Protein AF-A0A1V8M7V3-F1 (afdb_monomer_lite)

pLDDT: mean 75.61, std 15.65, range [42.62, 96.19]

Foldseek 3Di:
DDDDVVNVVVVQVVCVVVVHDSLVPDPPSDPDDDDDDPDPPPPPDPDDDPPVRDDVVVVVVPDPPDDDPPDDDDPDDDD

Organism: NCBI:txid1420851

Sequence (79 aa):
MQVSHETIYQWIFTDAQQGGDFFLSLVRHHKKRRKQRRSSKKRLFEVRISITEQPKIVADRVRFGDWESDTMKSVALVT

Structure (mmCIF, N/CA/C/O backbone):
data_AF-A0A1V8M7V3-F1
#
_entry.id   AF-A0A1V8M7V3-F1
#
loop_
_atom_site.group_PDB
_atom_site.id
_atom_site.type_symbol
_atom_sit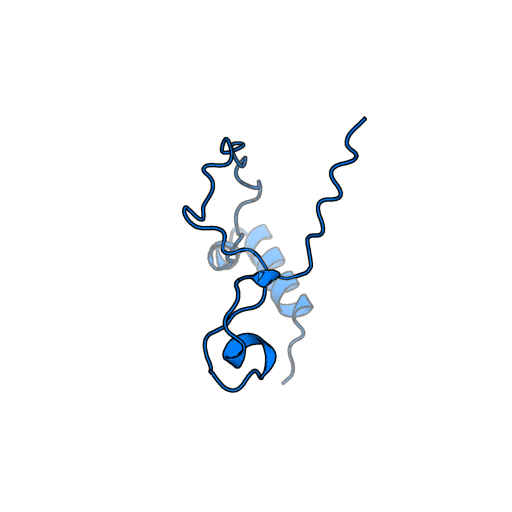e.label_atom_id
_atom_site.label_alt_id
_atom_site.label_comp_id
_atom_site.label_asym_id
_atom_site.label_entity_id
_atom_site.label_seq_id
_atom_site.pdbx_PDB_ins_code
_atom_site.Cartn_x
_atom_site.Cartn_y
_atom_site.Cartn_z
_atom_site.occupancy
_atom_site.B_iso_or_equiv
_atom_site.auth_seq_id
_atom_site.auth_comp_id
_atom_site.auth_asym_id
_atom_site.auth_atom_id
_atom_site.pdbx_PDB_model_num
ATOM 1 N N . MET A 1 1 ? -21.943 -6.250 -13.705 1.00 57.66 1 MET A N 1
ATOM 2 C CA . MET A 1 1 ? -21.770 -5.687 -12.351 1.00 57.66 1 MET A CA 1
ATOM 3 C C . MET A 1 1 ? -20.370 -5.114 -12.281 1.00 57.66 1 MET A C 1
ATOM 5 O O . MET A 1 1 ? -19.414 -5.869 -12.388 1.00 57.66 1 MET A O 1
ATOM 9 N N . GLN A 1 2 ? -20.254 -3.790 -12.253 1.00 81.44 2 GLN A N 1
ATOM 10 C CA . GLN A 1 2 ? -18.967 -3.102 -12.245 1.00 81.44 2 GLN A CA 1
ATOM 11 C C . GLN A 1 2 ? -18.739 -2.608 -10.820 1.00 81.44 2 GLN A C 1
ATOM 13 O O . GLN A 1 2 ? -19.537 -1.831 -10.305 1.00 81.44 2 GLN A O 1
ATOM 18 N N . VAL A 1 3 ? -17.706 -3.122 -10.163 1.00 85.81 3 VAL A N 1
ATOM 19 C CA . VAL A 1 3 ? -17.332 -2.695 -8.813 1.00 85.81 3 VAL A CA 1
ATOM 20 C C . VAL A 1 3 ? -16.149 -1.752 -8.964 1.00 85.81 3 VAL A C 1
ATOM 22 O O . VAL A 1 3 ? -15.171 -2.092 -9.631 1.00 85.81 3 VAL A O 1
ATOM 25 N N . SER A 1 4 ? -16.249 -0.551 -8.395 1.00 93.50 4 SER A N 1
ATOM 26 C CA . SER A 1 4 ? -15.130 0.386 -8.416 1.00 93.50 4 SER A CA 1
ATOM 27 C C . SER A 1 4 ? -14.031 -0.100 -7.469 1.00 93.50 4 SER A C 1
ATOM 29 O O . SER A 1 4 ? -14.288 -0.781 -6.473 1.00 93.50 4 SER A O 1
ATOM 31 N N . HIS A 1 5 ? -12.783 0.270 -7.751 1.00 90.44 5 HIS A N 1
ATOM 32 C CA . HIS A 1 5 ? -11.671 -0.068 -6.858 1.00 90.44 5 HIS A CA 1
ATOM 33 C C . HIS A 1 5 ? -11.854 0.551 -5.465 1.00 90.44 5 HIS A C 1
ATOM 35 O O . HIS A 1 5 ? -11.437 -0.031 -4.470 1.00 90.44 5 HIS A O 1
ATOM 41 N N . GLU A 1 6 ? -12.515 1.707 -5.383 1.00 94.69 6 GLU A N 1
ATOM 42 C CA . GLU A 1 6 ? -12.840 2.351 -4.114 1.00 94.69 6 GLU A CA 1
ATOM 43 C C . GLU A 1 6 ? -13.78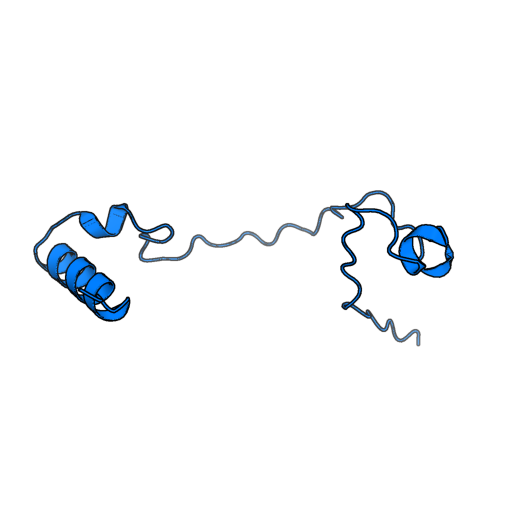7 1.496 -3.271 1.00 94.69 6 GLU A C 1
ATOM 45 O O . GLU A 1 6 ? -13.526 1.310 -2.087 1.00 94.69 6 GLU A O 1
ATOM 50 N N . THR A 1 7 ? -14.828 0.911 -3.872 1.00 94.69 7 THR A N 1
ATOM 51 C CA . THR A 1 7 ? -15.749 0.011 -3.163 1.00 94.69 7 THR A CA 1
ATOM 52 C C . THR A 1 7 ? -15.004 -1.181 -2.561 1.00 94.69 7 THR A C 1
ATOM 54 O O . THR A 1 7 ? -15.239 -1.531 -1.406 1.00 94.69 7 THR A O 1
ATOM 57 N N . ILE A 1 8 ? -14.053 -1.759 -3.303 1.00 93.06 8 ILE A N 1
ATOM 58 C CA . ILE A 1 8 ? -13.199 -2.850 -2.808 1.00 93.06 8 ILE A CA 1
ATOM 59 C C . ILE A 1 8 ? -12.377 -2.379 -1.599 1.00 93.06 8 ILE A C 1
ATOM 61 O O . ILE A 1 8 ? -12.323 -3.071 -0.584 1.00 93.06 8 ILE A O 1
ATOM 65 N N . TYR A 1 9 ? -11.766 -1.193 -1.670 1.00 92.19 9 TYR A N 1
ATOM 66 C CA . TYR A 1 9 ? -10.993 -0.655 -0.548 1.00 92.19 9 TYR A CA 1
ATOM 67 C C . TYR A 1 9 ? -11.856 -0.338 0.672 1.00 92.19 9 TYR A C 1
ATOM 69 O O . TYR A 1 9 ? -11.461 -0.674 1.785 1.00 92.19 9 TYR A O 1
ATOM 77 N N . GLN A 1 10 ? -13.030 0.267 0.481 1.00 93.19 10 GLN A N 1
ATOM 78 C CA . GLN A 1 10 ? -13.968 0.546 1.567 1.00 93.19 10 GLN A CA 1
ATOM 79 C C . GLN A 1 10 ? -14.348 -0.745 2.293 1.00 93.19 10 GLN A C 1
ATOM 81 O O . GLN A 1 10 ? -14.256 -0.797 3.514 1.00 93.19 10 GLN A O 1
ATOM 86 N N . TRP A 1 11 ? -14.665 -1.812 1.555 1.00 94.75 11 TRP A N 1
ATOM 87 C CA . TRP A 1 11 ? -14.970 -3.117 2.143 1.00 94.75 11 TRP A CA 1
ATOM 88 C C . TRP A 1 11 ? -13.816 -3.686 2.964 1.00 94.75 11 TRP A C 1
ATOM 90 O O . TRP A 1 11 ? -14.025 -4.094 4.103 1.00 94.75 11 TRP A O 1
ATOM 100 N N . ILE A 1 12 ? -12.594 -3.664 2.427 1.00 93.50 12 ILE A N 1
ATOM 101 C CA . ILE A 1 12 ? -11.409 -4.155 3.144 1.00 93.50 12 ILE A CA 1
ATOM 102 C C . ILE A 1 12 ? -11.159 -3.340 4.423 1.00 93.50 12 ILE A C 1
ATOM 104 O O . ILE A 1 12 ? -10.802 -3.903 5.457 1.00 93.50 12 ILE A O 1
ATOM 108 N N . PHE A 1 13 ? -11.352 -2.018 4.387 1.00 90.94 13 PHE A N 1
ATOM 109 C CA . PHE A 1 13 ? -11.179 -1.168 5.568 1.00 90.94 13 PHE A CA 1
ATOM 110 C C . PHE A 1 13 ? -12.298 -1.327 6.599 1.00 90.94 13 PHE A C 1
ATOM 112 O O . PHE A 1 13 ? -12.041 -1.187 7.795 1.00 90.94 13 PHE A O 1
ATOM 119 N N . THR A 1 14 ? -13.528 -1.596 6.166 1.00 95.19 14 THR A N 1
ATOM 120 C CA . THR A 1 14 ? -14.645 -1.904 7.064 1.00 95.19 14 THR A CA 1
ATOM 121 C C . THR A 1 14 ? -14.427 -3.245 7.764 1.00 95.19 14 THR A C 1
ATOM 123 O O . THR A 1 14 ? -14.570 -3.304 8.982 1.00 95.19 14 THR A O 1
ATOM 126 N N . ASP A 1 15 ? -14.004 -4.281 7.035 1.00 95.94 15 ASP A N 1
ATOM 127 C CA . ASP A 1 15 ? -13.646 -5.595 7.591 1.00 95.94 15 ASP A CA 1
ATOM 128 C C . ASP A 1 15 ? -12.521 -5.478 8.632 1.00 95.94 15 ASP A C 1
ATOM 130 O O . ASP A 1 15 ? -12.666 -5.913 9.773 1.00 95.94 15 ASP A O 1
ATOM 134 N N . ALA A 1 16 ? -11.445 -4.757 8.300 1.00 92.56 16 ALA A N 1
ATOM 135 C CA . ALA A 1 16 ? -10.331 -4.535 9.221 1.00 92.56 16 ALA A CA 1
ATOM 136 C C . ALA A 1 16 ? -10.741 -3.800 10.516 1.00 92.56 16 ALA A C 1
ATOM 138 O O . ALA A 1 16 ? -10.176 -4.058 11.579 1.00 92.56 16 ALA A O 1
ATOM 139 N N . GLN A 1 17 ? -11.724 -2.892 10.461 1.00 93.19 17 GLN A N 1
ATOM 140 C CA . GLN 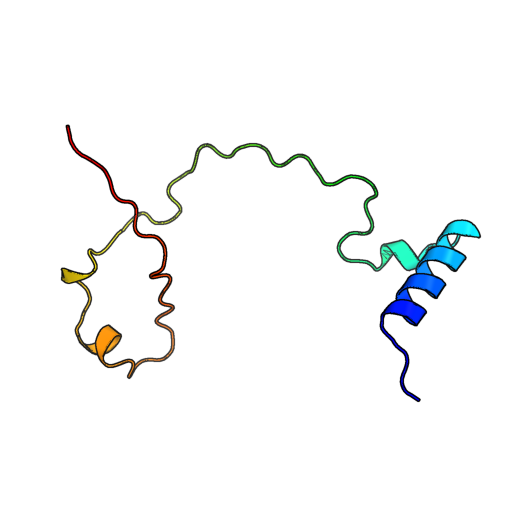A 1 17 ? -12.262 -2.222 11.657 1.00 93.19 17 GLN A CA 1
ATOM 141 C C . GLN A 1 17 ? -13.096 -3.156 12.537 1.00 93.19 17 GLN A C 1
ATOM 143 O O . GLN A 1 17 ? -13.160 -2.955 13.748 1.00 93.19 17 GLN A O 1
ATOM 148 N N . GLN A 1 18 ? -13.713 -4.174 11.940 1.00 96.19 18 GLN A N 1
ATOM 149 C CA . GLN A 1 18 ? -14.493 -5.196 12.639 1.00 96.19 18 GLN A CA 1
ATOM 150 C C . GLN A 1 18 ? -13.618 -6.341 13.175 1.00 96.19 18 GLN A C 1
ATOM 152 O O . GLN A 1 18 ? -14.134 -7.266 13.795 1.00 96.19 18 GLN A O 1
ATOM 157 N N . GLY A 1 19 ? -12.297 -6.262 12.979 1.00 94.00 19 GLY A N 1
ATOM 158 C CA . GLY A 1 19 ? -11.347 -7.292 13.395 1.00 94.00 19 GLY A CA 1
ATOM 159 C C . GLY A 1 19 ? -11.165 -8.416 12.375 1.00 94.00 19 GLY A C 1
ATOM 160 O O . GLY A 1 19 ? -10.668 -9.474 12.746 1.00 94.00 19 GLY A O 1
ATOM 161 N N . GLY A 1 20 ? -11.576 -8.203 11.124 1.00 94.94 20 GLY A N 1
ATOM 162 C CA . GLY A 1 20 ? -11.319 -9.115 10.017 1.00 94.94 20 GLY A CA 1
ATOM 163 C C . GLY A 1 20 ? -9.915 -8.977 9.421 1.00 94.94 20 GLY A C 1
ATOM 164 O O . GLY A 1 20 ? -9.165 -8.033 9.693 1.00 94.94 20 GLY A O 1
ATOM 165 N N . ASP A 1 21 ? -9.574 -9.945 8.572 1.00 95.12 21 ASP A N 1
ATOM 166 C CA . ASP A 1 21 ? -8.207 -10.199 8.114 1.00 95.12 21 ASP A CA 1
ATOM 167 C C . ASP A 1 21 ? -8.015 -9.981 6.604 1.00 95.12 21 ASP A C 1
ATOM 169 O O . ASP A 1 21 ? -6.932 -10.234 6.068 1.00 95.12 21 ASP A O 1
ATOM 173 N N . PHE A 1 22 ? -9.020 -9.480 5.874 1.00 93.62 22 PHE A N 1
ATOM 174 C CA . PHE A 1 22 ? -8.918 -9.335 4.414 1.00 93.62 22 PHE A CA 1
ATOM 175 C C . PHE A 1 22 ? -7.784 -8.416 3.972 1.00 93.62 22 PHE A C 1
ATOM 177 O O . PHE A 1 22 ? -7.186 -8.624 2.910 1.00 93.62 22 PHE A O 1
ATOM 184 N N . PHE A 1 23 ? -7.419 -7.442 4.803 1.00 91.44 23 PHE A N 1
ATOM 185 C CA . PHE A 1 23 ? -6.300 -6.551 4.524 1.00 91.44 23 PHE A CA 1
ATOM 186 C C . PHE A 1 23 ? -4.963 -7.299 4.375 1.00 91.44 23 PHE A C 1
ATOM 188 O O . PHE A 1 23 ? -4.075 -6.782 3.700 1.00 91.44 23 PHE A O 1
ATOM 195 N N . LEU A 1 24 ? -4.814 -8.516 4.923 1.00 91.81 24 LEU A N 1
ATOM 196 C CA . LEU A 1 24 ? -3.602 -9.338 4.792 1.00 91.81 24 LEU A CA 1
ATOM 197 C C . LEU A 1 24 ? -3.318 -9.767 3.348 1.00 91.81 24 LEU A C 1
ATOM 199 O O . LEU A 1 24 ? -2.161 -9.996 2.994 1.00 91.81 24 LEU A O 1
ATOM 203 N N . SER A 1 25 ? -4.349 -9.824 2.501 1.00 90.25 25 SER A N 1
ATOM 204 C CA . SER A 1 25 ? -4.210 -10.150 1.076 1.00 90.25 25 SER A CA 1
ATOM 205 C C . SER A 1 25 ? -3.609 -9.003 0.248 1.00 90.25 25 SER A C 1
ATOM 207 O O . SER A 1 25 ? -3.190 -9.204 -0.894 1.00 90.25 25 SER A O 1
ATOM 209 N N . LEU A 1 26 ? -3.504 -7.795 0.816 1.00 89.25 26 LEU A N 1
ATOM 210 C CA . LEU A 1 26 ? -2.880 -6.657 0.153 1.00 89.25 26 LEU A CA 1
ATOM 211 C C . LEU A 1 26 ? -1.353 -6.809 0.105 1.00 89.25 26 LEU A C 1
ATOM 213 O O . LEU A 1 26 ? -0.687 -7.030 1.118 1.00 89.25 26 LEU A O 1
ATOM 217 N N . VAL A 1 27 ? -0.772 -6.515 -1.065 1.00 87.06 27 VAL A N 1
ATOM 218 C CA . VAL A 1 27 ? 0.691 -6.479 -1.296 1.00 87.06 27 VAL A CA 1
ATOM 219 C C . VAL A 1 27 ? 1.421 -5.583 -0.286 1.00 87.06 27 VAL A C 1
ATOM 221 O O . VAL A 1 27 ? 2.591 -5.793 0.026 1.00 87.06 27 VAL A O 1
ATOM 224 N N . ARG A 1 28 ? 0.740 -4.554 0.227 1.00 84.50 28 ARG A N 1
ATOM 225 C CA . ARG A 1 28 ? 1.265 -3.625 1.233 1.00 84.50 28 ARG A CA 1
ATOM 226 C C . ARG A 1 28 ? 0.327 -3.517 2.433 1.00 84.50 28 ARG A C 1
ATOM 228 O O . ARG A 1 28 ? -0.037 -2.415 2.822 1.00 84.50 28 ARG A O 1
ATOM 235 N N . HIS A 1 29 ? -0.036 -4.650 3.031 1.00 86.81 29 HIS A N 1
ATOM 236 C CA . HIS A 1 29 ? -0.880 -4.682 4.233 1.00 86.81 29 HIS A CA 1
ATOM 237 C C . HIS A 1 29 ? -0.239 -4.004 5.462 1.00 86.81 29 HIS A C 1
ATOM 239 O O . HIS A 1 29 ? -0.914 -3.671 6.433 1.00 86.81 29 HIS A O 1
ATOM 245 N N . HIS A 1 30 ? 1.083 -3.808 5.462 1.00 84.88 30 HIS A N 1
ATOM 246 C CA . HIS A 1 30 ? 1.797 -3.260 6.613 1.00 84.88 30 HIS A CA 1
ATOM 247 C C . HIS A 1 30 ? 1.481 -1.771 6.835 1.00 84.88 30 HIS A C 1
ATOM 249 O O . HIS A 1 30 ? 1.724 -0.938 5.962 1.00 84.88 30 HIS A O 1
ATOM 255 N N . LYS A 1 31 ? 1.089 -1.406 8.065 1.00 82.38 31 LYS A N 1
ATOM 256 C CA . LYS A 1 31 ? 0.836 -0.007 8.472 1.00 82.38 31 LYS A CA 1
ATOM 257 C C . LYS A 1 31 ? 2.051 0.914 8.302 1.00 82.38 31 LYS A C 1
ATOM 259 O O . LYS A 1 31 ? 1.906 2.113 8.085 1.00 82.38 31 LYS A O 1
ATOM 264 N N . LYS A 1 32 ? 3.264 0.371 8.438 1.00 86.31 32 LYS A N 1
ATOM 265 C CA . LYS A 1 32 ? 4.518 1.120 8.295 1.00 86.31 32 LYS A CA 1
ATOM 266 C C . LYS A 1 32 ? 5.352 0.524 7.173 1.00 86.31 32 LYS A C 1
ATOM 268 O O . LYS A 1 32 ? 5.609 -0.678 7.144 1.00 86.31 32 LYS A O 1
ATOM 273 N N . ARG A 1 33 ? 5.846 1.383 6.280 1.00 83.56 33 ARG A N 1
ATOM 274 C CA . ARG A 1 33 ? 6.819 0.983 5.261 1.00 83.56 33 ARG A CA 1
ATOM 275 C C . ARG A 1 33 ? 8.119 0.555 5.942 1.00 83.56 33 ARG A C 1
ATOM 277 O O . ARG A 1 33 ? 8.662 1.287 6.771 1.00 83.56 33 ARG A O 1
ATOM 284 N N . ARG A 1 34 ? 8.657 -0.606 5.556 1.00 83.62 34 ARG A N 1
ATOM 285 C CA . ARG A 1 34 ? 9.983 -1.052 6.006 1.00 83.62 34 ARG A CA 1
ATOM 286 C C . ARG A 1 34 ? 11.032 0.004 5.641 1.00 83.62 34 ARG A C 1
ATOM 288 O O . ARG A 1 34 ? 11.110 0.429 4.487 1.00 83.62 34 ARG A O 1
ATOM 295 N N . LYS A 1 35 ? 11.860 0.401 6.615 1.00 84.38 35 LYS A N 1
ATOM 296 C CA . LYS A 1 35 ? 12.976 1.333 6.397 1.00 84.38 35 LYS A CA 1
ATOM 297 C C . LYS A 1 35 ? 13.919 0.750 5.343 1.00 84.38 35 LYS A C 1
ATOM 299 O O . LYS A 1 35 ? 14.533 -0.293 5.566 1.00 84.38 35 LYS A O 1
ATOM 304 N N . GLN A 1 36 ? 14.035 1.423 4.201 1.00 80.88 36 GLN A N 1
ATOM 305 C CA . GLN A 1 36 ? 15.024 1.069 3.188 1.00 80.88 36 GLN A CA 1
ATOM 306 C C . GLN A 1 36 ? 16.398 1.491 3.714 1.00 80.88 36 GLN A C 1
ATOM 308 O O . GLN A 1 36 ? 16.644 2.673 3.959 1.00 80.88 36 GLN A O 1
ATOM 313 N N . ARG A 1 37 ? 17.292 0.525 3.948 1.00 78.69 37 ARG A N 1
ATOM 314 C CA . ARG A 1 37 ? 18.700 0.838 4.210 1.00 78.69 37 ARG A CA 1
ATOM 315 C C . ARG A 1 37 ? 19.261 1.438 2.922 1.00 78.69 37 ARG A C 1
ATOM 317 O O . ARG A 1 37 ? 19.058 0.859 1.857 1.00 78.69 37 ARG A O 1
ATOM 324 N N . ARG A 1 38 ? 19.938 2.590 3.006 1.00 68.75 38 ARG A N 1
ATOM 325 C CA . ARG A 1 38 ? 20.731 3.103 1.883 1.00 68.75 38 ARG A CA 1
ATOM 326 C C . ARG A 1 38 ? 21.779 2.038 1.577 1.00 68.75 38 ARG A C 1
ATOM 328 O O . ARG A 1 38 ? 22.745 1.897 2.318 1.00 68.75 38 ARG A O 1
ATOM 335 N N . SER A 1 39 ? 21.551 1.248 0.536 1.00 65.00 39 SER A N 1
ATOM 336 C CA . SER A 1 39 ? 22.620 0.463 -0.058 1.00 65.00 39 SER A CA 1
ATOM 337 C C . SER A 1 39 ? 23.623 1.486 -0.580 1.00 65.00 39 SER A C 1
ATOM 339 O O . SER A 1 39 ? 23.258 2.353 -1.380 1.00 65.00 39 SER A O 1
ATOM 341 N N . SER A 1 40 ? 24.861 1.451 -0.079 1.00 65.12 40 SER A N 1
ATOM 342 C CA . SER A 1 40 ? 25.985 1.997 -0.832 1.00 65.12 40 SER A CA 1
ATOM 343 C C . SER A 1 40 ? 25.863 1.361 -2.206 1.00 65.12 40 SER A C 1
ATOM 345 O O . SER A 1 40 ? 25.879 0.137 -2.295 1.00 65.12 40 SER A O 1
ATOM 347 N N . LYS A 1 41 ? 25.558 2.170 -3.226 1.00 60.69 41 LYS A N 1
ATOM 348 C CA . LYS A 1 41 ? 25.230 1.701 -4.573 1.00 60.69 41 LYS A CA 1
ATOM 349 C C . LYS A 1 41 ? 26.350 0.765 -5.038 1.00 60.69 41 LYS A C 1
ATOM 351 O O . LYS A 1 41 ? 27.347 1.235 -5.578 1.00 60.69 41 LYS A O 1
ATOM 356 N N . LYS A 1 42 ? 26.209 -0.547 -4.827 1.00 60.31 42 LYS A N 1
ATOM 357 C CA . LYS A 1 42 ? 26.966 -1.525 -5.595 1.00 60.31 42 LYS A CA 1
ATOM 358 C C . LYS A 1 42 ? 26.485 -1.286 -7.011 1.00 60.31 42 LYS A C 1
ATOM 360 O O . LYS A 1 42 ? 25.280 -1.289 -7.263 1.00 60.31 42 LYS A O 1
ATOM 365 N N . ARG A 1 43 ? 27.409 -0.887 -7.879 1.00 60.31 43 ARG A N 1
ATOM 366 C CA . ARG A 1 43 ? 27.117 -0.627 -9.284 1.00 60.31 43 ARG A CA 1
ATOM 367 C C . ARG A 1 43 ? 26.507 -1.923 -9.820 1.00 60.31 43 ARG A C 1
ATOM 369 O O . ARG A 1 43 ? 27.208 -2.914 -9.904 1.00 60.31 43 ARG A O 1
ATOM 376 N N . LEU A 1 44 ? 25.196 -1.929 -10.077 1.00 65.12 44 LEU A N 1
ATOM 377 C CA . LEU A 1 44 ? 24.462 -3.135 -10.489 1.00 65.12 44 LEU A CA 1
ATOM 378 C C . LEU A 1 44 ? 24.898 -3.651 -11.871 1.00 65.12 44 LEU A C 1
ATOM 380 O O . LEU A 1 44 ? 24.493 -4.734 -12.268 1.00 65.12 44 LEU A O 1
ATOM 384 N N . PHE A 1 45 ? 25.704 -2.871 -12.594 1.00 62.16 45 PHE A N 1
ATOM 385 C CA . PHE A 1 45 ? 26.162 -3.170 -13.940 1.00 62.16 45 PHE A CA 1
ATOM 386 C C . PHE A 1 45 ? 27.684 -3.017 -13.977 1.00 62.16 45 PHE A C 1
ATOM 388 O O . PHE A 1 45 ? 28.196 -1.900 -13.849 1.00 62.16 45 PHE A O 1
ATOM 395 N N . GLU A 1 46 ? 28.388 -4.144 -14.105 1.00 62.72 46 GLU A N 1
ATOM 396 C CA . GLU A 1 46 ? 29.853 -4.210 -14.215 1.00 62.72 46 GLU A CA 1
ATOM 397 C C . GLU A 1 46 ? 30.364 -3.582 -15.523 1.00 62.72 46 GLU A C 1
ATOM 399 O O . GLU A 1 46 ? 31.460 -3.029 -15.550 1.00 62.72 46 GLU A O 1
ATOM 404 N N . VAL A 1 47 ? 29.564 -3.617 -16.595 1.00 62.31 47 VAL A N 1
ATOM 405 C CA . VAL A 1 47 ? 29.971 -3.157 -17.928 1.00 62.31 47 VAL A CA 1
ATOM 406 C C . VAL A 1 47 ? 29.016 -2.070 -18.404 1.00 62.31 47 VAL A C 1
ATOM 408 O O . VAL A 1 47 ? 27.855 -2.330 -18.714 1.00 62.31 47 VAL A O 1
ATOM 411 N N . ARG A 1 48 ? 29.502 -0.829 -18.447 1.00 64.81 48 ARG A N 1
ATOM 412 C CA . ARG A 1 48 ? 28.844 0.251 -19.185 1.00 64.81 48 ARG A CA 1
ATOM 413 C C . ARG A 1 48 ? 29.482 0.307 -20.564 1.00 64.81 48 ARG A C 1
ATOM 415 O O . ARG A 1 48 ? 30.639 0.694 -20.663 1.00 64.81 48 ARG A O 1
ATOM 422 N N . ILE A 1 49 ? 28.733 -0.075 -21.591 1.00 66.88 49 ILE A N 1
ATOM 423 C CA . ILE A 1 49 ? 29.084 0.229 -22.980 1.00 66.88 49 ILE A CA 1
ATOM 424 C C . ILE A 1 49 ? 28.662 1.681 -23.212 1.00 66.88 49 ILE A C 1
ATOM 426 O O . ILE A 1 49 ? 27.536 2.054 -22.861 1.00 66.88 49 ILE A O 1
ATOM 430 N N . SER A 1 50 ? 29.567 2.521 -23.719 1.00 71.12 50 SER A N 1
ATOM 431 C CA . SER A 1 50 ? 29.217 3.900 -24.073 1.00 71.12 50 SER A CA 1
ATOM 432 C C . SER A 1 50 ? 28.094 3.898 -25.115 1.00 71.12 50 SER A C 1
ATOM 434 O O . SER A 1 50 ? 28.026 2.993 -25.941 1.00 71.12 50 SER A O 1
ATOM 436 N N . ILE A 1 51 ? 27.229 4.917 -25.134 1.00 68.06 51 ILE A N 1
ATOM 437 C CA . ILE A 1 51 ? 26.182 5.039 -26.170 1.00 68.06 51 ILE A CA 1
ATOM 438 C C . ILE A 1 51 ? 26.815 5.014 -27.573 1.00 68.06 51 ILE A C 1
ATOM 440 O O . ILE A 1 51 ? 26.272 4.412 -28.492 1.00 68.06 51 ILE A O 1
ATOM 444 N N . THR A 1 52 ? 28.017 5.578 -27.713 1.00 73.75 52 THR A N 1
ATOM 445 C CA . THR A 1 52 ? 28.792 5.587 -28.962 1.00 73.75 52 THR A CA 1
ATOM 446 C C . THR A 1 52 ? 29.294 4.202 -29.387 1.00 73.75 52 THR A C 1
ATOM 448 O O . THR A 1 52 ? 29.575 3.985 -30.560 1.00 73.75 52 THR A O 1
ATOM 451 N N . GLU A 1 53 ? 29.423 3.267 -28.449 1.00 73.88 53 GLU A N 1
ATOM 452 C CA . GLU A 1 53 ? 29.939 1.911 -28.682 1.00 73.88 53 GLU A CA 1
ATOM 453 C C . GLU A 1 53 ? 28.813 0.888 -28.902 1.00 73.88 53 GLU A C 1
ATOM 455 O O . GLU A 1 53 ? 29.082 -0.296 -29.114 1.00 73.88 53 GLU A O 1
ATOM 460 N N . GLN A 1 54 ? 27.546 1.315 -28.847 1.00 73.12 54 GLN A N 1
ATOM 461 C CA . GLN A 1 54 ? 26.419 0.421 -29.082 1.00 73.12 54 GLN A CA 1
ATOM 462 C C . GLN A 1 54 ? 26.386 -0.048 -30.547 1.00 73.12 54 GLN A C 1
ATOM 464 O O . GLN A 1 54 ? 26.610 0.741 -31.470 1.00 73.12 54 GLN A O 1
ATOM 469 N N . PRO A 1 55 ? 26.086 -1.332 -30.797 1.00 78.62 55 PRO A N 1
ATOM 470 C CA . PRO A 1 55 ? 25.966 -1.839 -32.154 1.00 78.62 55 PRO A CA 1
ATOM 471 C C . PRO A 1 55 ? 24.742 -1.226 -32.850 1.00 78.62 55 PRO A C 1
ATOM 473 O O . PRO A 1 55 ? 23.673 -1.107 -32.255 1.00 78.62 55 PRO A O 1
ATOM 476 N N . LYS A 1 56 ? 24.884 -0.893 -34.142 1.00 78.00 56 LYS A N 1
ATOM 477 C CA . LYS A 1 56 ? 23.856 -0.206 -34.957 1.00 78.00 56 LYS A CA 1
ATOM 478 C C . LYS A 1 56 ? 22.472 -0.865 -34.907 1.00 78.00 56 LYS A C 1
ATOM 480 O O . LYS A 1 56 ? 21.468 -0.169 -34.900 1.00 78.00 56 LYS A O 1
ATOM 485 N N . ILE A 1 57 ? 22.430 -2.189 -34.759 1.00 78.25 57 ILE A N 1
ATOM 486 C CA . ILE A 1 57 ? 21.192 -2.972 -34.647 1.00 78.25 57 ILE A CA 1
ATOM 487 C C . ILE A 1 57 ? 20.280 -2.539 -33.484 1.00 78.25 57 ILE A C 1
ATOM 489 O O . ILE A 1 57 ? 19.067 -2.724 -33.566 1.00 78.25 57 ILE A O 1
ATOM 493 N N . VAL A 1 58 ? 20.847 -1.956 -32.419 1.00 74.12 58 VAL A N 1
ATOM 494 C CA . VAL A 1 58 ? 20.089 -1.396 -31.287 1.00 74.12 58 VAL A CA 1
ATOM 495 C C . VAL A 1 58 ? 19.375 -0.117 -31.722 1.00 74.12 58 VAL A C 1
ATOM 497 O O . VAL A 1 58 ? 18.177 0.018 -31.491 1.00 74.12 58 VAL A O 1
ATOM 500 N N . ALA A 1 59 ? 20.072 0.765 -32.449 1.00 75.19 59 ALA A N 1
ATOM 501 C CA . ALA A 1 59 ? 19.482 1.976 -33.022 1.00 75.19 59 ALA A CA 1
ATOM 502 C C . ALA A 1 59 ? 18.398 1.653 -34.064 1.00 75.19 59 ALA A C 1
ATOM 504 O O . ALA A 1 59 ? 17.382 2.343 -34.133 1.00 75.19 59 ALA A O 1
ATOM 505 N N . ASP A 1 60 ? 18.582 0.570 -34.824 1.00 80.12 60 ASP A N 1
ATOM 506 C CA . ASP A 1 60 ? 17.617 0.107 -35.825 1.00 80.12 60 ASP A CA 1
ATOM 507 C C . ASP A 1 60 ? 16.373 -0.560 -35.197 1.00 80.12 60 ASP A C 1
ATOM 509 O O . ASP A 1 60 ? 15.383 -0.796 -35.890 1.00 80.12 60 ASP A O 1
ATOM 513 N N . ARG A 1 61 ? 16.396 -0.865 -33.886 1.00 72.31 61 ARG A N 1
ATOM 514 C CA . ARG A 1 61 ? 15.286 -1.469 -33.115 1.00 72.31 61 ARG A CA 1
ATOM 515 C C . ARG A 1 61 ? 14.732 -2.774 -33.700 1.00 72.31 61 ARG A C 1
ATOM 517 O O . ARG A 1 61 ? 13.580 -3.134 -33.470 1.00 72.31 61 ARG A O 1
ATOM 524 N N . VAL A 1 62 ? 15.558 -3.508 -34.443 1.00 78.38 62 VAL A N 1
ATOM 525 C CA . VAL A 1 62 ? 15.151 -4.738 -35.148 1.00 78.38 62 VAL A CA 1
ATOM 526 C C . VAL A 1 62 ? 15.079 -5.945 -34.202 1.00 78.38 62 VAL A C 1
ATOM 528 O O . VAL A 1 62 ? 14.378 -6.918 -34.479 1.00 78.38 62 VAL A O 1
ATOM 531 N N . ARG A 1 63 ? 15.789 -5.903 -33.068 1.00 78.12 63 ARG A N 1
ATOM 532 C CA . ARG A 1 63 ? 15.886 -7.015 -32.114 1.00 78.12 63 ARG A CA 1
ATOM 533 C C . ARG A 1 63 ? 14.977 -6.810 -30.900 1.00 78.12 63 ARG A C 1
ATOM 535 O O . ARG A 1 63 ? 15.039 -5.788 -30.225 1.00 78.12 63 ARG A O 1
ATOM 542 N N . PHE A 1 64 ? 14.191 -7.831 -30.561 1.00 64.62 64 PHE A N 1
ATOM 543 C CA . PHE A 1 64 ? 13.463 -7.880 -29.292 1.00 64.62 64 PHE A CA 1
ATOM 544 C C . PHE A 1 64 ? 14.412 -8.219 -28.133 1.00 64.62 64 PHE A C 1
ATOM 546 O O . PHE A 1 64 ? 15.191 -9.166 -28.224 1.00 64.62 64 PHE A O 1
ATOM 553 N N . GLY A 1 65 ? 14.318 -7.472 -27.029 1.00 68.25 65 GLY A N 1
ATOM 554 C CA . GLY A 1 65 ? 15.099 -7.709 -25.804 1.00 68.25 65 GLY A CA 1
ATOM 555 C C . GLY A 1 65 ? 16.118 -6.620 -25.459 1.00 68.25 65 GLY A C 1
ATOM 556 O O . GLY A 1 65 ? 16.697 -6.668 -24.376 1.00 68.25 65 GLY A O 1
ATOM 557 N N . ASP A 1 66 ? 16.302 -5.620 -26.323 1.00 69.56 66 ASP A N 1
ATOM 558 C CA . ASP A 1 66 ? 17.077 -4.418 -26.010 1.00 69.56 66 ASP A CA 1
ATOM 559 C C . ASP A 1 66 ? 16.198 -3.415 -25.249 1.00 69.56 66 ASP A C 1
ATOM 561 O O . ASP A 1 66 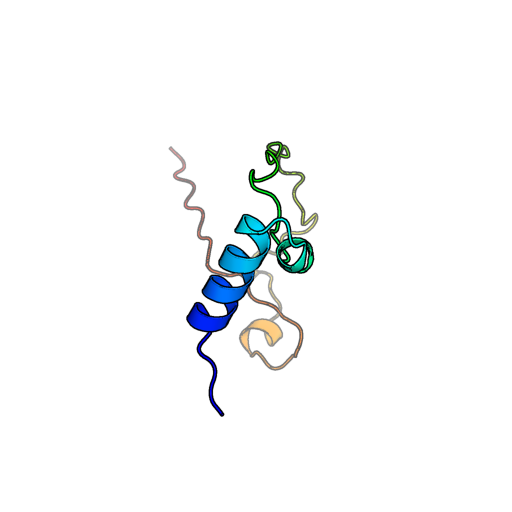? 15.399 -2.682 -25.830 1.00 69.56 66 ASP A O 1
ATOM 565 N N . TRP A 1 67 ? 16.292 -3.421 -23.916 1.00 65.19 67 TRP A N 1
ATOM 566 C CA . TRP A 1 67 ? 15.587 -2.453 -23.074 1.00 65.19 67 TRP A CA 1
ATOM 567 C C . TRP A 1 67 ? 16.434 -1.183 -22.920 1.00 65.19 67 TRP A C 1
ATOM 569 O O . TRP A 1 67 ? 17.383 -1.139 -22.138 1.00 65.19 67 TRP A O 1
ATOM 579 N N . GLU A 1 68 ? 16.077 -0.125 -23.651 1.00 61.53 68 GLU A N 1
ATOM 580 C CA . GLU A 1 68 ? 16.676 1.203 -23.494 1.00 61.53 68 GLU A CA 1
ATOM 581 C C . GLU A 1 68 ? 16.191 1.863 -22.189 1.00 61.53 68 GLU A C 1
ATOM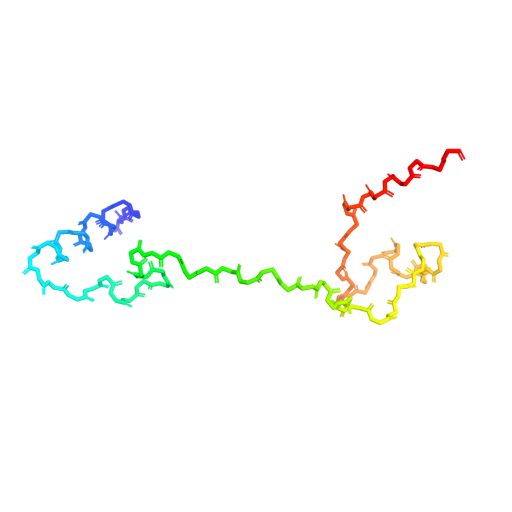 583 O O . GLU A 1 68 ? 15.001 2.111 -21.998 1.00 61.53 68 GLU A O 1
ATOM 588 N N . SER A 1 69 ? 17.117 2.179 -21.282 1.00 55.47 69 SER A N 1
ATOM 589 C CA . SER A 1 69 ? 16.868 3.033 -20.110 1.00 55.47 69 SER A CA 1
ATOM 590 C C . SER A 1 69 ? 17.552 4.397 -20.293 1.00 55.47 69 SER A C 1
ATOM 592 O O . SER A 1 69 ? 18.254 4.875 -19.399 1.00 55.47 69 SER A O 1
ATOM 594 N N . ASP A 1 70 ? 17.394 5.024 -21.460 1.00 58.16 70 ASP A N 1
ATOM 595 C CA . ASP A 1 70 ? 18.133 6.238 -21.832 1.00 58.16 70 ASP A CA 1
ATOM 596 C C . ASP A 1 70 ? 17.390 7.542 -21.484 1.00 58.16 70 ASP A C 1
ATOM 598 O O . ASP A 1 70 ? 17.014 8.341 -22.336 1.00 58.16 70 ASP A O 1
ATOM 602 N N . THR A 1 71 ? 17.119 7.775 -20.196 1.00 54.59 71 THR A N 1
ATOM 603 C CA . THR A 1 71 ? 16.572 9.079 -19.744 1.00 54.59 71 THR A CA 1
ATOM 604 C C . THR A 1 71 ? 17.370 9.723 -18.607 1.00 54.59 71 THR A C 1
ATOM 606 O O . THR A 1 71 ? 17.084 10.849 -18.208 1.00 54.59 71 THR A O 1
ATOM 609 N N . MET A 1 72 ? 18.435 9.090 -18.101 1.00 49.56 72 MET A N 1
ATOM 610 C CA . MET A 1 72 ? 19.295 9.714 -17.085 1.00 49.56 72 MET A CA 1
ATOM 611 C C . MET A 1 72 ? 20.553 10.332 -17.702 1.00 49.56 72 MET A C 1
ATOM 613 O O . MET A 1 72 ? 21.624 9.729 -17.692 1.00 49.56 72 MET A O 1
ATOM 617 N N . LYS A 1 73 ? 20.451 11.583 -18.162 1.00 44.78 73 LYS A N 1
ATOM 618 C CA . LYS A 1 73 ? 21.630 12.423 -18.422 1.00 44.78 73 LYS A CA 1
ATOM 619 C C . LYS A 1 73 ? 22.202 12.910 -17.087 1.00 44.78 73 LYS A C 1
ATOM 621 O O . LYS A 1 73 ? 21.643 13.811 -16.468 1.00 44.78 73 LYS A O 1
ATOM 626 N N . SER A 1 74 ? 23.316 12.341 -16.625 1.00 42.62 74 SER A N 1
ATOM 627 C CA . SER A 1 74 ? 24.118 12.978 -15.574 1.00 42.62 74 SER A CA 1
ATOM 628 C C . SER A 1 74 ? 25.056 13.991 -16.226 1.00 42.62 74 SER A C 1
ATOM 630 O O . SER A 1 74 ? 26.104 13.610 -16.745 1.00 42.62 74 SER A O 1
ATOM 632 N N . VAL A 1 75 ? 24.687 15.272 -16.224 1.00 43.38 75 VAL A N 1
ATOM 633 C CA . VAL A 1 75 ? 25.643 16.345 -16.525 1.00 43.38 75 VAL A CA 1
ATOM 634 C C . VAL A 1 75 ? 26.614 16.416 -15.349 1.00 43.38 75 VAL A C 1
ATOM 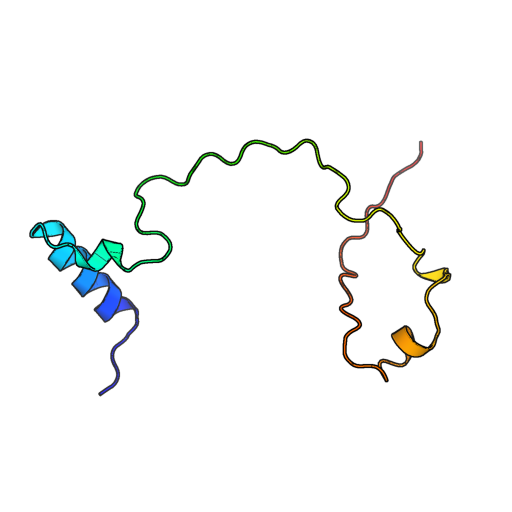636 O O . VAL A 1 75 ? 26.259 16.878 -14.268 1.00 43.38 75 VAL A O 1
ATOM 639 N N . ALA A 1 76 ? 27.826 15.903 -15.540 1.00 44.00 76 ALA A N 1
ATOM 640 C CA . ALA A 1 76 ? 28.947 16.258 -14.688 1.00 44.00 76 ALA A CA 1
ATOM 641 C C . ALA A 1 76 ? 29.488 17.590 -15.215 1.00 44.00 76 ALA A C 1
ATOM 643 O O . ALA A 1 76 ? 30.092 17.629 -16.284 1.00 44.00 76 ALA A O 1
ATOM 644 N N . LEU A 1 77 ? 29.218 18.684 -14.500 1.00 43.09 77 LEU A N 1
ATOM 645 C CA . LEU A 1 77 ? 29.992 19.907 -14.679 1.00 43.09 77 LEU A CA 1
ATOM 646 C C . LEU A 1 77 ? 31.407 19.609 -14.172 1.00 43.09 77 LEU A C 1
ATOM 648 O O . LEU A 1 77 ? 31.579 19.253 -13.005 1.00 43.09 77 LEU A O 1
ATOM 652 N N . VAL A 1 78 ? 32.388 19.686 -15.065 1.00 52.91 78 VAL A N 1
ATOM 653 C CA . VAL A 1 78 ? 33.809 19.714 -14.712 1.00 52.91 78 VAL A CA 1
ATOM 654 C C . VAL A 1 78 ? 34.186 21.189 -14.593 1.00 52.91 78 VAL A C 1
ATOM 656 O O . VAL A 1 78 ? 33.915 21.954 -15.518 1.00 52.91 78 VAL A O 1
ATOM 659 N N . THR A 1 79 ? 34.701 21.564 -13.421 1.00 45.53 79 THR A N 1
ATOM 660 C CA . THR A 1 79 ? 35.255 22.888 -13.100 1.00 45.53 79 THR A CA 1
ATOM 661 C C . THR A 1 79 ? 36.497 23.187 -13.925 1.00 45.53 79 THR A C 1
ATOM 663 O O . THR A 1 79 ? 37.287 22.238 -14.135 1.00 45.53 79 THR A O 1
#

Secondary structure (DSSP, 8-state):
----HHHHHHHHHHHHHTT--GGGGSTT--SS-----------S-S----GGGS-HHHHTT-STT----TT--------

Radius of gyration: 23.26 Å; chains: 1; bounding box: 57×33×49 Å